Protein AF-A0A7Y2HC10-F1 (afdb_monomer_lite)

Structure (mmCIF, N/CA/C/O backbone):
data_AF-A0A7Y2HC10-F1
#
_entry.id   AF-A0A7Y2HC10-F1
#
loop_
_atom_site.group_PDB
_atom_site.id
_atom_site.type_symbol
_atom_site.label_atom_id
_atom_site.label_alt_id
_atom_site.label_comp_id
_atom_site.label_asym_id
_atom_site.label_entity_id
_atom_site.label_seq_id
_atom_site.pdbx_PDB_ins_code
_atom_site.Cartn_x
_atom_site.Cartn_y
_atom_site.Cartn_z
_atom_site.occupancy
_atom_site.B_iso_or_equiv
_atom_site.auth_seq_id
_atom_site.auth_comp_id
_atom_site.auth_asym_id
_atom_site.auth_atom_id
_atom_site.pdbx_PDB_model_num
ATOM 1 N N . MET A 1 1 ? -58.431 -20.632 49.603 1.00 45.12 1 MET A N 1
ATOM 2 C CA . MET A 1 1 ? -57.051 -20.308 50.029 1.00 45.12 1 MET A CA 1
ATOM 3 C C . MET A 1 1 ? -56.091 -21.180 49.221 1.00 45.12 1 MET A C 1
ATOM 5 O O . MET A 1 1 ? -55.902 -22.337 49.559 1.00 45.12 1 MET A O 1
ATOM 9 N N . MET A 1 2 ? -55.562 -20.683 48.100 1.00 40.59 2 MET A N 1
ATOM 10 C CA . MET A 1 2 ? -54.574 -21.402 47.281 1.00 40.59 2 MET A CA 1
ATOM 11 C C . MET A 1 2 ? -53.427 -20.446 46.970 1.00 40.59 2 MET A C 1
ATOM 13 O O . MET A 1 2 ? -53.559 -19.554 46.140 1.00 40.59 2 MET A O 1
ATOM 17 N N . LYS A 1 3 ? -52.312 -20.626 47.681 1.00 51.56 3 LYS A N 1
ATOM 18 C CA . LYS A 1 3 ? -51.017 -20.051 47.323 1.00 51.56 3 LYS A CA 1
ATOM 19 C C . LYS A 1 3 ? -50.482 -20.874 46.153 1.00 51.56 3 LYS A C 1
ATOM 21 O O . LYS A 1 3 ? -50.235 -22.065 46.325 1.00 51.56 3 LYS A O 1
ATOM 26 N N . ARG A 1 4 ? -50.315 -20.273 44.977 1.00 51.62 4 ARG A N 1
ATOM 27 C CA . ARG A 1 4 ? -49.462 -20.841 43.931 1.00 51.62 4 ARG A CA 1
ATOM 28 C C . ARG A 1 4 ? -48.384 -19.828 43.584 1.00 51.62 4 ARG A C 1
ATOM 30 O O . ARG A 1 4 ? -48.662 -18.693 43.220 1.00 51.62 4 ARG A O 1
ATOM 37 N N . LEU A 1 5 ? -47.171 -20.289 43.849 1.00 54.31 5 LEU A N 1
ATOM 38 C CA . LEU A 1 5 ? -45.875 -19.667 43.661 1.00 54.31 5 LEU A CA 1
ATOM 39 C C . LEU A 1 5 ? -45.760 -19.147 42.220 1.00 54.31 5 LEU A C 1
ATOM 41 O O . LEU A 1 5 ? -45.862 -19.933 41.280 1.00 54.31 5 LEU A O 1
ATOM 45 N N . ILE A 1 6 ? -45.572 -17.840 42.049 1.00 61.91 6 ILE A N 1
ATOM 46 C CA . ILE A 1 6 ? -45.212 -17.254 40.756 1.00 61.91 6 ILE A CA 1
ATOM 47 C C . ILE A 1 6 ? -43.700 -17.437 40.615 1.00 61.91 6 ILE A C 1
ATOM 49 O O . ILE A 1 6 ? -42.927 -16.871 41.386 1.00 61.91 6 ILE A O 1
ATOM 53 N N . LEU A 1 7 ? -43.298 -18.295 39.678 1.00 56.12 7 LEU A N 1
ATOM 54 C CA . LEU A 1 7 ? -41.905 -18.535 39.322 1.00 56.12 7 LEU A CA 1
ATOM 55 C C . LEU A 1 7 ? -41.387 -17.282 38.594 1.00 56.12 7 LEU A C 1
ATOM 57 O O . LEU A 1 7 ? -41.731 -17.044 37.438 1.00 56.12 7 LEU A O 1
ATOM 61 N N . LEU A 1 8 ? -40.608 -16.449 39.283 1.00 56.22 8 LEU A N 1
ATOM 62 C CA . LEU A 1 8 ? -39.877 -15.341 38.669 1.00 56.22 8 LEU A CA 1
ATOM 63 C C . LEU A 1 8 ? -38.721 -15.929 37.853 1.00 56.22 8 LEU A C 1
ATOM 65 O O . LEU A 1 8 ? -37.658 -16.229 38.391 1.00 56.22 8 LEU A O 1
ATOM 69 N N . PHE A 1 9 ? -38.945 -16.126 36.554 1.00 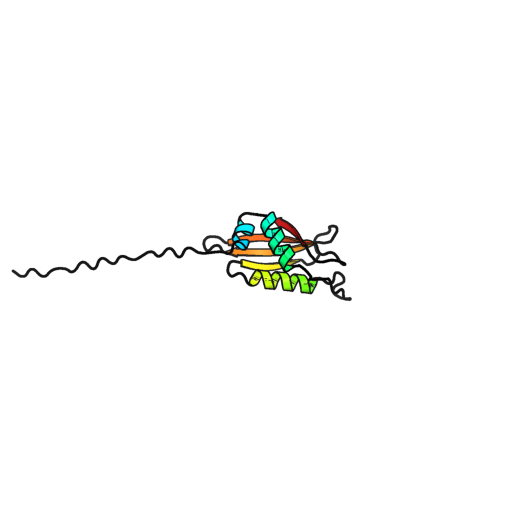56.53 9 PHE A N 1
ATOM 70 C CA . PHE A 1 9 ? -37.870 -16.362 35.596 1.00 56.53 9 PHE A CA 1
ATOM 71 C C . PHE A 1 9 ? -37.089 -15.049 35.464 1.00 56.53 9 PHE A C 1
ATOM 73 O O . PHE A 1 9 ? -37.512 -14.126 34.770 1.00 56.53 9 PHE A O 1
ATOM 80 N N . ALA A 1 10 ? -35.984 -14.928 36.198 1.00 60.34 10 ALA A N 1
ATOM 81 C CA . ALA A 1 10 ? -35.025 -13.854 35.994 1.00 60.34 10 ALA A CA 1
ATOM 82 C C . ALA A 1 10 ? -34.336 -14.101 34.645 1.00 60.34 10 ALA A C 1
ATOM 84 O O . ALA A 1 10 ? -33.400 -14.892 34.546 1.00 60.34 10 ALA A O 1
ATOM 85 N N . ILE A 1 11 ? -34.852 -13.469 33.591 1.00 59.56 11 ILE A N 1
ATOM 86 C CA . ILE A 1 11 ? -34.203 -13.423 32.283 1.00 59.56 11 ILE A CA 1
ATOM 87 C C . ILE A 1 11 ? -32.992 -12.500 32.442 1.00 59.56 11 ILE A C 1
ATOM 89 O O . ILE A 1 11 ? -33.090 -11.285 32.298 1.00 59.56 11 ILE A O 1
ATOM 93 N N . PHE A 1 12 ? -31.851 -13.081 32.805 1.00 58.34 12 PHE A N 1
ATOM 94 C CA . PHE A 1 12 ? -30.549 -12.440 32.671 1.00 58.34 12 PHE A CA 1
ATOM 95 C C . PHE A 1 12 ? -30.227 -12.430 31.171 1.00 58.34 12 PHE A C 1
ATOM 97 O O . PHE A 1 12 ? -29.624 -13.364 30.646 1.00 58.34 12 PHE A O 1
ATOM 104 N N . THR A 1 13 ? -30.710 -11.419 30.443 1.00 58.84 13 THR A N 1
ATOM 105 C CA . THR A 1 13 ? -30.198 -11.134 29.101 1.00 58.84 13 THR A CA 1
ATOM 106 C C . THR A 1 13 ? -28.760 -10.681 29.279 1.00 58.84 13 THR A C 1
ATOM 108 O O . THR A 1 13 ? -28.489 -9.545 29.669 1.00 58.84 13 THR A O 1
ATOM 111 N N . ILE A 1 14 ? -27.843 -11.614 29.066 1.00 58.28 14 ILE A N 1
ATOM 112 C CA . ILE A 1 14 ? -26.425 -11.343 28.922 1.00 58.28 14 ILE A CA 1
ATOM 113 C C . ILE A 1 14 ? -26.334 -10.453 27.680 1.00 58.28 14 ILE A C 1
ATOM 115 O O . ILE A 1 14 ? -26.452 -10.941 26.560 1.00 58.28 14 ILE A O 1
ATOM 119 N N . PHE A 1 15 ? -26.218 -9.139 27.869 1.00 58.09 15 PHE A N 1
ATOM 120 C CA . PHE A 1 15 ? -25.670 -8.271 26.835 1.00 58.09 15 PHE A CA 1
ATOM 121 C C . PHE A 1 15 ? -24.209 -8.697 26.691 1.00 58.09 15 PHE A C 1
ATOM 123 O O . PHE A 1 15 ? -23.325 -8.178 27.371 1.00 58.09 15 PHE A O 1
ATOM 130 N N . ALA A 1 16 ? -23.974 -9.736 25.894 1.00 59.28 16 ALA A N 1
ATOM 131 C CA . ALA A 1 16 ? -22.653 -10.025 25.385 1.00 59.28 16 ALA A CA 1
ATOM 132 C C . ALA A 1 16 ? -22.317 -8.850 24.468 1.00 59.28 16 ALA A C 1
ATOM 134 O O . ALA A 1 16 ? -22.811 -8.760 23.350 1.00 59.28 16 ALA A O 1
ATOM 135 N N . CYS A 1 17 ? -21.572 -7.886 25.002 1.00 62.31 17 CYS A N 1
ATOM 136 C CA . CYS A 1 17 ? -20.853 -6.942 24.172 1.00 62.31 17 CYS A CA 1
ATOM 137 C C . CYS A 1 17 ? -19.831 -7.796 23.414 1.00 62.31 17 CYS A C 1
ATOM 139 O O . CYS A 1 17 ? -18.846 -8.233 24.014 1.00 62.31 17 CYS A O 1
ATOM 141 N N . GLU A 1 18 ? -20.121 -8.156 22.162 1.00 65.38 18 GLU A N 1
ATOM 142 C CA . GLU A 1 18 ? -19.098 -8.703 21.277 1.00 65.38 18 GLU A CA 1
ATOM 143 C C . GLU A 1 18 ? -18.041 -7.616 21.149 1.00 65.38 18 GLU A C 1
ATOM 145 O O . GLU A 1 18 ? -18.275 -6.551 20.581 1.00 65.38 18 GLU A O 1
ATOM 150 N N . ARG A 1 19 ? -16.900 -7.836 21.803 1.00 64.50 19 ARG A N 1
ATOM 151 C CA . ARG A 1 19 ? -15.750 -6.966 21.632 1.00 64.50 19 ARG A CA 1
ATOM 152 C C . ARG A 1 19 ? -15.268 -7.208 20.212 1.00 64.50 19 ARG A C 1
ATOM 154 O O . ARG A 1 19 ? -14.695 -8.262 19.948 1.00 64.50 19 ARG A O 1
ATOM 161 N N . TYR A 1 20 ? -15.564 -6.266 19.329 1.00 76.19 20 TYR A N 1
ATOM 162 C CA . TYR A 1 20 ? -15.028 -6.269 17.983 1.00 76.19 20 TYR A CA 1
ATOM 163 C C . TYR A 1 20 ? -13.499 -6.228 18.091 1.00 76.19 20 TYR A C 1
ATOM 165 O O . TYR A 1 20 ? -12.946 -5.408 18.827 1.00 76.19 20 TYR A O 1
ATOM 173 N N . TYR A 1 21 ? -12.841 -7.214 17.491 1.00 85.75 21 TYR A N 1
ATOM 174 C CA . TYR A 1 21 ? -11.391 -7.350 17.505 1.00 85.75 21 TYR A CA 1
ATOM 175 C C . TYR A 1 21 ? -10.906 -7.060 16.094 1.00 85.75 21 TYR A C 1
ATOM 177 O O . TYR A 1 21 ? -11.231 -7.814 15.181 1.00 85.75 21 TYR A O 1
ATOM 185 N N . ILE A 1 22 ? -10.164 -5.968 15.939 1.00 94.06 22 ILE A N 1
ATOM 186 C CA . ILE A 1 22 ? -9.441 -5.648 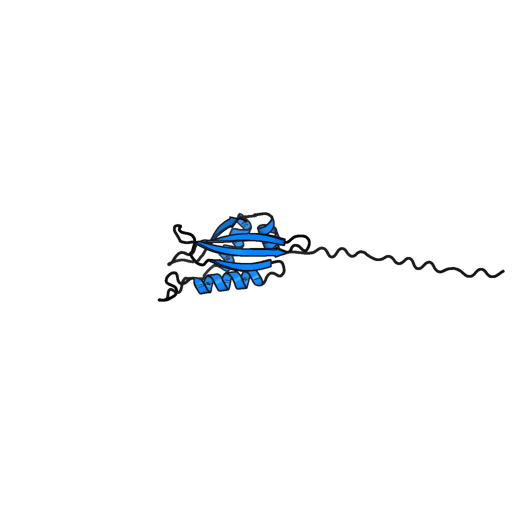14.710 1.00 94.06 22 ILE A CA 1
ATOM 187 C C . ILE A 1 22 ? -7.991 -6.106 14.824 1.00 94.06 22 ILE A C 1
ATOM 189 O O . ILE A 1 22 ? -7.487 -6.331 15.929 1.00 94.06 22 ILE A O 1
ATOM 193 N N . SER A 1 23 ? -7.334 -6.273 13.681 1.00 96.56 23 SER A N 1
ATOM 194 C CA . SER A 1 23 ? -5.918 -6.609 13.647 1.00 96.56 23 SER A CA 1
ATOM 195 C C . SER A 1 23 ? -5.053 -5.473 14.202 1.00 96.56 23 SER A C 1
ATOM 197 O O . SER A 1 23 ? -5.438 -4.300 14.189 1.00 96.56 23 SER A O 1
ATOM 199 N N . ASP A 1 24 ? -3.840 -5.822 14.634 1.00 97.94 24 ASP A N 1
ATOM 200 C CA . ASP A 1 24 ? -2.837 -4.841 15.063 1.00 97.94 24 ASP A CA 1
ATOM 201 C C . ASP A 1 24 ? -2.490 -3.852 13.930 1.00 97.94 24 ASP A C 1
ATOM 203 O O . ASP A 1 24 ? -2.160 -2.696 14.188 1.00 97.94 24 ASP A O 1
ATOM 207 N N . PHE A 1 25 ? -2.612 -4.278 12.668 1.00 98.19 25 PHE A N 1
ATOM 208 C CA . PHE A 1 25 ? -2.358 -3.422 11.515 1.00 98.19 25 PHE A CA 1
ATOM 209 C C . PHE A 1 25 ? -3.487 -2.403 11.278 1.00 98.19 25 PHE A C 1
ATOM 211 O O . PHE A 1 25 ? -3.194 -1.226 11.067 1.00 98.19 25 PHE A O 1
ATOM 218 N N . CYS A 1 26 ? -4.762 -2.790 11.408 1.00 97.94 26 CYS A N 1
ATOM 219 C CA . CYS A 1 26 ? -5.883 -1.839 11.396 1.00 97.94 26 CYS A CA 1
ATOM 220 C C . CYS A 1 26 ? -5.793 -0.823 12.545 1.00 97.94 26 CYS A C 1
ATOM 222 O O . CYS A 1 26 ? -5.979 0.372 12.316 1.00 97.94 26 CYS A O 1
ATOM 224 N N 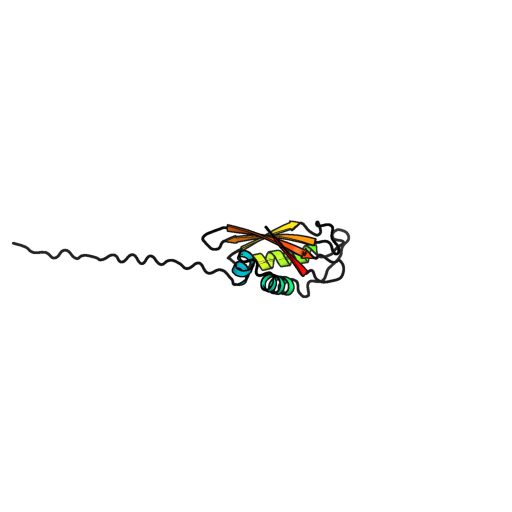. GLU A 1 27 ? -5.450 -1.265 13.762 1.00 97.44 27 GLU A N 1
ATOM 225 C CA . GLU A 1 27 ? -5.178 -0.362 14.897 1.00 97.44 27 GLU A CA 1
ATOM 226 C C . GLU A 1 27 ? -4.063 0.635 14.554 1.00 97.44 27 GLU A C 1
ATOM 228 O O . GLU A 1 27 ? -4.211 1.840 14.769 1.00 97.44 27 GLU A O 1
ATOM 233 N N . ALA A 1 28 ? -2.957 0.153 13.976 1.00 98.31 28 ALA A N 1
ATOM 234 C CA . ALA A 1 28 ? -1.832 0.992 13.578 1.00 98.31 28 ALA A CA 1
ATOM 235 C C . ALA A 1 28 ? -2.218 2.029 12.511 1.00 98.31 28 ALA A C 1
ATOM 237 O O . ALA A 1 28 ? -1.776 3.176 12.594 1.00 98.31 28 ALA A O 1
ATOM 238 N N . LEU A 1 29 ? -3.065 1.669 11.543 1.00 98.38 29 LEU A N 1
ATOM 239 C CA . LEU A 1 29 ? -3.586 2.603 10.542 1.00 98.38 29 LEU A CA 1
ATOM 240 C C . LEU A 1 29 ? -4.489 3.673 11.176 1.00 98.38 29 LEU A C 1
ATOM 242 O O . LEU A 1 29 ? -4.311 4.861 10.898 1.00 98.38 29 LEU A O 1
ATOM 246 N N . ILE A 1 30 ? -5.415 3.284 12.062 1.00 97.50 30 ILE A N 1
ATOM 247 C CA . ILE A 1 30 ? -6.318 4.209 12.774 1.00 97.50 30 ILE A CA 1
ATOM 248 C C . ILE A 1 30 ? -5.521 5.204 13.625 1.00 97.50 30 ILE A C 1
ATOM 250 O O . ILE A 1 30 ? -5.815 6.403 13.633 1.00 97.50 30 ILE A O 1
ATOM 254 N N . HIS A 1 31 ? -4.504 4.715 14.335 1.00 97.50 31 HIS A N 1
ATOM 255 C CA . HIS A 1 31 ? -3.692 5.503 15.260 1.00 97.50 31 HIS A CA 1
ATOM 256 C C . HIS A 1 31 ? -2.447 6.136 14.635 1.00 97.50 31 HIS A C 1
ATOM 258 O O . HIS A 1 31 ? -1.675 6.776 15.351 1.00 97.50 31 HIS A O 1
ATOM 264 N N . GLU A 1 32 ? -2.278 6.004 13.319 1.00 97.81 32 GLU A N 1
ATOM 265 C CA . GLU A 1 32 ? -1.145 6.544 12.566 1.00 97.81 32 GLU A CA 1
ATOM 266 C C . GLU A 1 32 ? 0.213 6.116 13.156 1.00 97.81 32 GLU A C 1
ATOM 268 O O . GLU A 1 32 ? 1.159 6.906 13.230 1.00 97.81 32 GLU A O 1
ATOM 273 N N . ASP A 1 33 ? 0.341 4.850 13.572 1.00 98.44 33 ASP A N 1
ATOM 274 C CA . ASP A 1 33 ? 1.638 4.265 13.924 1.00 98.44 33 ASP A CA 1
ATOM 275 C C . ASP A 1 33 ? 2.446 4.007 12.646 1.00 98.44 33 ASP A C 1
ATOM 277 O O . ASP A 1 33 ? 2.558 2.893 12.132 1.00 98.44 33 ASP A O 1
ATOM 281 N N . VAL A 1 34 ? 3.021 5.087 12.118 1.00 98.25 34 VAL A N 1
ATOM 282 C CA . VAL A 1 34 ? 3.777 5.106 10.862 1.00 98.25 34 VAL A CA 1
ATOM 283 C C . VAL A 1 34 ? 4.922 4.090 10.861 1.00 98.25 34 VAL A C 1
ATOM 285 O O . VAL A 1 34 ? 5.266 3.565 9.805 1.00 98.25 34 VAL A O 1
ATOM 288 N N . SER A 1 35 ? 5.532 3.798 12.016 1.00 98.44 35 SER A N 1
ATOM 289 C CA . SER A 1 35 ? 6.627 2.825 12.077 1.00 98.44 35 SER A CA 1
ATOM 290 C C . SER A 1 35 ? 6.121 1.404 11.864 1.00 98.44 35 SER A C 1
ATOM 292 O O . SER A 1 35 ? 6.765 0.643 11.142 1.00 98.44 35 SER A O 1
ATOM 294 N N . TYR A 1 36 ? 5.001 1.048 12.496 1.00 98.62 36 TYR A N 1
ATOM 295 C CA . TYR A 1 36 ? 4.379 -0.260 12.320 1.00 98.62 36 TYR A CA 1
ATOM 296 C C . TYR A 1 36 ? 3.807 -0.403 10.907 1.00 98.62 36 TYR A C 1
ATOM 298 O O . TYR A 1 36 ? 4.102 -1.376 10.219 1.00 98.62 36 TYR A O 1
ATOM 306 N N . VAL A 1 37 ? 3.084 0.615 10.426 1.00 98.75 37 VAL A N 1
ATOM 307 C CA . VAL A 1 37 ? 2.510 0.626 9.072 1.00 98.75 37 VAL A CA 1
ATOM 308 C C . VAL A 1 37 ? 3.596 0.473 8.012 1.00 98.75 37 VAL A C 1
ATOM 310 O O . VAL A 1 37 ? 3.471 -0.375 7.134 1.00 98.75 37 VAL A O 1
ATOM 313 N N . ARG A 1 38 ? 4.696 1.231 8.119 1.00 98.75 38 ARG A N 1
ATOM 314 C CA . ARG A 1 38 ? 5.854 1.078 7.229 1.00 98.75 38 ARG A CA 1
ATOM 315 C C . ARG A 1 38 ? 6.363 -0.357 7.221 1.00 98.75 38 ARG A C 1
ATOM 317 O O . ARG A 1 38 ? 6.615 -0.891 6.151 1.00 98.75 38 ARG A O 1
ATOM 324 N N . HIS A 1 39 ? 6.548 -0.948 8.400 1.00 98.62 39 HIS A N 1
ATOM 325 C CA . HIS A 1 39 ? 7.091 -2.295 8.513 1.00 98.62 39 HIS A CA 1
ATOM 326 C C . HIS A 1 39 ? 6.222 -3.325 7.786 1.00 98.62 39 HIS A C 1
ATOM 328 O O . HIS A 1 39 ? 6.750 -4.093 6.986 1.00 98.62 39 HIS A O 1
ATOM 334 N N . GLU A 1 40 ? 4.911 -3.305 8.024 1.00 98.69 40 GLU A N 1
ATOM 335 C CA . GLU A 1 40 ? 3.978 -4.245 7.398 1.00 98.69 40 GLU A CA 1
ATOM 336 C C . GLU A 1 40 ? 3.853 -4.011 5.888 1.00 98.69 40 GLU A C 1
ATOM 338 O O . GLU A 1 40 ? 3.946 -4.958 5.109 1.00 98.69 40 GLU A O 1
ATOM 343 N N . VAL A 1 41 ? 3.722 -2.754 5.450 1.00 98.81 41 VAL A N 1
ATOM 344 C CA . VAL A 1 41 ? 3.626 -2.417 4.021 1.00 98.81 41 VAL A CA 1
ATOM 345 C C . VAL A 1 41 ? 4.901 -2.808 3.273 1.00 98.81 41 VAL A C 1
ATOM 347 O O . VAL A 1 41 ? 4.817 -3.488 2.252 1.00 98.81 41 VAL A O 1
ATOM 350 N N . ASP A 1 42 ? 6.078 -2.440 3.786 1.00 98.75 42 ASP A N 1
ATOM 351 C CA . ASP A 1 42 ? 7.358 -2.793 3.160 1.00 98.75 42 ASP A CA 1
ATOM 352 C C . ASP A 1 42 ? 7.554 -4.322 3.131 1.00 98.75 42 ASP A C 1
ATOM 354 O O . ASP A 1 42 ? 8.122 -4.851 2.180 1.00 98.75 42 ASP A O 1
ATOM 358 N N . ASN A 1 43 ? 7.045 -5.055 4.130 1.00 98.62 43 ASN A N 1
ATOM 359 C CA . ASN A 1 43 ? 7.092 -6.518 4.159 1.00 98.62 43 ASN A CA 1
ATOM 360 C C . ASN A 1 43 ? 6.166 -7.169 3.115 1.00 98.62 43 ASN A C 1
ATOM 362 O O . ASN A 1 43 ? 6.553 -8.161 2.502 1.00 98.62 43 ASN A O 1
ATOM 366 N N . ILE A 1 44 ? 4.971 -6.618 2.870 1.00 98.56 44 ILE A N 1
ATOM 367 C CA . ILE A 1 44 ? 4.080 -7.095 1.794 1.00 98.56 44 ILE A CA 1
ATOM 368 C C . ILE A 1 44 ? 4.707 -6.839 0.416 1.00 98.56 44 ILE A C 1
ATOM 370 O O . ILE A 1 44 ? 4.573 -7.657 -0.494 1.00 98.56 44 ILE A O 1
ATOM 374 N N . LEU A 1 45 ? 5.386 -5.702 0.259 1.00 98.62 45 LEU A N 1
ATOM 375 C CA . LEU A 1 45 ? 6.006 -5.279 -0.999 1.00 98.62 45 LEU A CA 1
ATOM 376 C C . LEU A 1 45 ? 7.378 -5.913 -1.265 1.00 98.62 45 LEU A C 1
ATOM 378 O O . LEU A 1 45 ? 7.917 -5.776 -2.367 1.00 98.62 45 LEU A O 1
ATOM 382 N N . TYR A 1 46 ? 7.929 -6.613 -0.278 1.00 98.19 46 TYR A N 1
ATOM 383 C CA . TYR A 1 46 ? 9.239 -7.240 -0.351 1.00 98.19 46 TYR A CA 1
ATOM 384 C C . TYR A 1 46 ? 9.335 -8.258 -1.499 1.00 98.19 46 TYR A C 1
ATOM 386 O O . TYR A 1 46 ? 8.402 -9.020 -1.756 1.00 98.19 46 TYR A O 1
ATOM 394 N N . ASP A 1 47 ? 10.472 -8.274 -2.203 1.00 96.81 47 ASP A N 1
ATOM 395 C CA . ASP A 1 47 ? 10.749 -9.094 -3.391 1.00 96.81 47 ASP A CA 1
ATOM 396 C C . ASP A 1 47 ? 9.784 -8.874 -4.589 1.00 96.81 47 ASP A C 1
ATOM 398 O O . ASP A 1 47 ? 9.901 -9.550 -5.621 1.00 96.81 47 ASP A O 1
ATOM 402 N N . LEU A 1 48 ? 8.863 -7.898 -4.530 1.00 98.00 48 LEU A N 1
ATOM 403 C CA . LEU A 1 48 ? 7.995 -7.521 -5.653 1.00 98.00 48 LEU A CA 1
ATOM 404 C C . LEU A 1 48 ? 8.707 -6.533 -6.590 1.00 98.00 48 LEU A C 1
ATOM 406 O O . LEU A 1 48 ? 8.455 -5.323 -6.597 1.00 98.00 48 LEU A O 1
ATOM 410 N N . LEU A 1 49 ? 9.586 -7.074 -7.434 1.00 98.38 49 LEU A N 1
ATOM 411 C CA . LEU A 1 49 ? 10.347 -6.315 -8.432 1.00 98.38 49 LEU A CA 1
ATOM 412 C C . LEU A 1 49 ? 9.498 -5.878 -9.643 1.00 98.38 49 LEU A C 1
ATOM 414 O O . LEU A 1 49 ? 8.543 -6.574 -10.009 1.00 98.38 49 LEU A O 1
ATOM 418 N N . PRO A 1 50 ? 9.849 -4.757 -10.303 1.00 98.25 50 PRO A N 1
ATOM 419 C CA . PRO A 1 50 ? 9.117 -4.268 -11.463 1.00 98.25 50 PRO A CA 1
ATOM 420 C C . PRO A 1 50 ? 9.316 -5.165 -12.691 1.00 98.25 50 PRO A C 1
ATOM 422 O O . PRO A 1 50 ? 10.411 -5.659 -12.969 1.00 98.25 50 PRO A O 1
ATOM 425 N N . GLN A 1 51 ? 8.254 -5.329 -13.477 1.00 98.00 51 GLN A N 1
ATOM 426 C CA . GLN A 1 51 ? 8.248 -6.010 -14.772 1.00 98.00 51 GLN A CA 1
ATOM 427 C C . GLN A 1 51 ? 7.756 -5.057 -15.862 1.00 98.00 51 GLN A C 1
ATOM 429 O O . GLN A 1 51 ? 6.618 -5.139 -16.323 1.00 98.00 51 GLN A O 1
ATOM 434 N N . ALA A 1 52 ? 8.624 -4.125 -16.258 1.00 97.38 52 ALA A N 1
ATOM 435 C CA . ALA A 1 52 ? 8.272 -3.092 -17.223 1.00 97.38 52 ALA A CA 1
ATOM 436 C C . ALA A 1 52 ? 7.845 -3.684 -18.578 1.00 97.38 52 ALA A C 1
ATOM 438 O O . ALA A 1 52 ? 8.488 -4.576 -19.141 1.00 97.38 52 ALA A O 1
ATOM 439 N N . THR A 1 53 ? 6.769 -3.135 -19.128 1.00 97.44 53 THR A N 1
ATOM 440 C CA . THR A 1 53 ? 6.248 -3.444 -20.460 1.00 97.44 53 THR A CA 1
ATOM 441 C C . THR A 1 53 ? 6.047 -2.154 -21.255 1.00 97.44 53 THR A C 1
ATOM 443 O O . THR A 1 53 ? 6.296 -1.056 -20.766 1.00 97.44 53 THR A O 1
ATOM 446 N N . HIS A 1 54 ? 5.601 -2.270 -22.507 1.00 96.56 54 HIS A N 1
ATOM 447 C CA . HIS A 1 54 ? 5.245 -1.093 -23.300 1.00 96.56 54 HIS A CA 1
ATOM 448 C C . HIS A 1 54 ? 4.083 -0.296 -22.676 1.00 96.56 54 HIS A C 1
ATOM 450 O O . HIS A 1 54 ? 4.092 0.931 -22.733 1.00 96.56 54 HIS A O 1
ATOM 456 N N . ASP A 1 55 ? 3.109 -0.991 -22.081 1.00 96.88 55 ASP A N 1
ATOM 457 C CA . ASP A 1 55 ? 1.888 -0.378 -21.543 1.00 96.88 55 ASP A CA 1
ATOM 458 C C . ASP A 1 55 ? 2.013 -0.020 -20.051 1.00 96.88 55 ASP A C 1
ATOM 460 O O . ASP A 1 55 ? 1.269 0.822 -19.557 1.00 96.88 55 ASP A O 1
ATOM 464 N N . ASP A 1 56 ? 2.992 -0.611 -19.356 1.00 97.25 56 ASP A N 1
ATOM 465 C CA . ASP A 1 56 ? 3.394 -0.269 -17.989 1.00 97.25 56 ASP A CA 1
ATOM 466 C C . ASP A 1 56 ? 4.920 -0.056 -17.922 1.00 97.25 56 ASP A C 1
ATOM 468 O O . ASP A 1 56 ? 5.664 -0.995 -17.622 1.00 97.25 56 ASP A O 1
ATOM 472 N N . PRO A 1 57 ? 5.415 1.159 -18.221 1.00 95.56 57 PRO A N 1
ATOM 473 C CA . PRO A 1 57 ? 6.850 1.447 -18.224 1.00 95.56 57 PRO A CA 1
ATOM 474 C C . PRO A 1 57 ? 7.514 1.390 -16.844 1.00 95.56 57 PRO A C 1
ATOM 476 O O . PRO A 1 57 ? 8.731 1.238 -16.771 1.00 95.56 57 PRO A O 1
ATOM 479 N N . LEU A 1 58 ? 6.739 1.545 -15.767 1.00 96.81 58 LEU A N 1
ATOM 480 C CA . LEU A 1 58 ? 7.226 1.441 -14.392 1.00 96.81 58 LEU A CA 1
ATOM 481 C C . LEU A 1 58 ? 7.281 -0.027 -13.943 1.00 96.81 58 LEU A C 1
ATOM 483 O O . LEU A 1 58 ? 8.147 -0.390 -13.157 1.00 96.81 58 LEU A O 1
ATOM 487 N N . GLY A 1 59 ? 6.401 -0.881 -14.471 1.00 98.25 59 GLY A N 1
ATOM 488 C CA . GLY A 1 59 ? 6.414 -2.329 -14.257 1.00 98.25 59 GLY A CA 1
ATOM 489 C C . GLY A 1 59 ? 5.824 -2.784 -12.926 1.00 98.25 59 GLY A C 1
ATOM 490 O O . GLY A 1 59 ? 6.021 -3.930 -12.529 1.00 98.25 59 GLY A O 1
ATOM 491 N N . HIS A 1 60 ? 5.128 -1.903 -12.221 1.00 98.50 60 HIS A N 1
ATOM 492 C CA . HIS A 1 60 ? 4.620 -2.137 -10.871 1.00 98.50 60 HIS A CA 1
ATOM 493 C C . HIS A 1 60 ? 3.102 -2.234 -10.786 1.00 98.50 60 HIS A C 1
ATOM 495 O O . HIS A 1 60 ? 2.593 -2.476 -9.694 1.00 98.50 60 HIS A O 1
ATOM 501 N N . TYR A 1 61 ? 2.365 -2.092 -11.889 1.00 98.44 61 TYR A N 1
ATOM 502 C CA . TYR A 1 61 ? 0.905 -2.115 -11.834 1.00 98.44 61 TYR A CA 1
ATOM 503 C C . TYR A 1 61 ? 0.385 -3.408 -11.185 1.00 98.44 61 TYR A C 1
ATOM 505 O O . TYR A 1 61 ? -0.445 -3.370 -10.278 1.00 98.44 61 TYR A O 1
ATOM 513 N N . TYR A 1 62 ? 0.958 -4.552 -11.569 1.00 98.44 62 TYR A N 1
ATOM 514 C CA . TYR A 1 62 ? 0.631 -5.839 -10.953 1.00 98.44 62 TYR A CA 1
ATOM 515 C C . TYR A 1 62 ? 1.086 -5.949 -9.494 1.00 98.44 62 TYR A C 1
ATOM 517 O O . TYR A 1 62 ? 0.376 -6.550 -8.694 1.00 98.44 62 TYR A O 1
ATOM 525 N N . ASN A 1 63 ? 2.220 -5.354 -9.120 1.00 98.75 63 ASN A N 1
ATOM 526 C CA . ASN A 1 63 ? 2.689 -5.381 -7.732 1.00 98.75 63 ASN A CA 1
ATOM 527 C C . ASN A 1 63 ? 1.757 -4.557 -6.833 1.00 98.75 63 ASN A C 1
ATOM 529 O O . ASN A 1 63 ? 1.485 -4.959 -5.707 1.00 98.75 63 ASN A O 1
ATOM 533 N N . LEU A 1 64 ? 1.217 -3.444 -7.342 1.00 98.75 64 LEU A N 1
ATOM 534 C CA . LEU A 1 64 ? 0.258 -2.615 -6.611 1.00 98.75 64 LEU A CA 1
ATOM 535 C C . LEU A 1 64 ? -1.087 -3.327 -6.445 1.00 98.75 64 LEU A C 1
ATOM 537 O O . LEU A 1 64 ? -1.707 -3.229 -5.391 1.00 98.75 64 LEU A O 1
ATOM 541 N N . MET A 1 65 ? -1.513 -4.092 -7.453 1.00 98.75 65 MET A N 1
ATOM 542 C CA . MET A 1 65 ? -2.674 -4.973 -7.320 1.00 98.75 65 MET A CA 1
ATOM 543 C C . MET A 1 65 ? -2.452 -6.060 -6.265 1.00 98.75 65 MET A C 1
ATOM 545 O O . MET A 1 65 ? -3.321 -6.251 -5.425 1.00 98.75 65 MET A O 1
ATOM 549 N N . ILE A 1 66 ? -1.294 -6.734 -6.276 1.00 98.75 66 ILE A N 1
ATOM 550 C CA . ILE A 1 66 ? -0.947 -7.741 -5.258 1.00 98.75 66 ILE A CA 1
ATOM 551 C C . ILE A 1 66 ? -0.994 -7.115 -3.865 1.00 98.75 66 ILE A C 1
ATOM 553 O O . ILE A 1 66 ? -1.613 -7.677 -2.972 1.00 98.75 66 ILE A O 1
ATOM 557 N N . PHE A 1 67 ? -0.400 -5.934 -3.691 1.00 98.81 67 PHE A N 1
ATOM 558 C CA . PHE A 1 67 ? -0.449 -5.199 -2.431 1.00 98.81 67 PHE A CA 1
ATOM 559 C C . PHE A 1 67 ? -1.886 -4.958 -1.954 1.00 98.81 67 PHE A C 1
ATOM 561 O O . PHE A 1 67 ? -2.218 -5.295 -0.822 1.00 98.81 67 PHE A O 1
ATOM 568 N N . VAL A 1 68 ? -2.761 -4.446 -2.823 1.00 98.81 68 VAL A N 1
ATOM 569 C CA . VAL A 1 68 ? -4.176 -4.217 -2.492 1.00 98.81 68 VAL A CA 1
ATOM 570 C C . VAL A 1 68 ? -4.916 -5.519 -2.176 1.00 98.81 68 VAL A C 1
ATOM 572 O O . VAL A 1 68 ? -5.711 -5.553 -1.238 1.00 98.81 68 VAL A O 1
ATOM 575 N N . ASP A 1 69 ? -4.651 -6.599 -2.908 1.00 98.75 69 ASP A N 1
ATOM 576 C CA . ASP A 1 69 ? -5.242 -7.913 -2.639 1.00 98.75 69 ASP A CA 1
ATOM 577 C C . ASP A 1 69 ? -4.787 -8.486 -1.286 1.00 98.75 69 ASP A C 1
ATOM 579 O O . ASP A 1 69 ? -5.577 -9.143 -0.609 1.00 98.75 69 ASP A O 1
ATOM 583 N N . GLU A 1 70 ? -3.538 -8.245 -0.877 1.00 98.69 70 GLU A N 1
ATOM 584 C CA . GLU A 1 70 ? -3.011 -8.648 0.433 1.00 98.69 70 GLU A CA 1
ATOM 585 C C . GLU A 1 70 ? -3.637 -7.840 1.577 1.00 98.69 70 GLU A C 1
ATOM 587 O O . GLU A 1 70 ? -4.055 -8.436 2.568 1.00 98.69 70 GLU A O 1
ATOM 592 N N . LEU A 1 71 ? -3.787 -6.518 1.425 1.00 98.56 71 LEU A N 1
ATOM 593 C CA . LEU A 1 71 ? -4.497 -5.675 2.401 1.00 98.56 71 LEU A CA 1
ATOM 594 C C . LEU A 1 71 ? -5.946 -6.143 2.604 1.00 98.56 71 LEU A C 1
ATOM 596 O O . LEU A 1 71 ? -6.415 -6.267 3.731 1.00 98.56 71 LEU A O 1
ATOM 600 N N . ASN A 1 72 ? -6.631 -6.482 1.510 1.00 98.62 72 ASN A N 1
ATOM 601 C CA . ASN A 1 72 ? -8.012 -6.973 1.513 1.00 98.62 72 ASN A CA 1
ATOM 602 C C . ASN A 1 72 ? -8.192 -8.376 2.128 1.00 98.62 72 ASN A C 1
ATOM 604 O O . ASN A 1 72 ? -9.311 -8.891 2.151 1.00 98.62 72 ASN A O 1
ATOM 608 N N . ARG A 1 73 ? -7.124 -9.035 2.599 1.00 97.94 73 ARG A N 1
ATOM 609 C CA . ARG A 1 73 ? -7.246 -10.281 3.377 1.00 97.94 73 ARG A CA 1
ATOM 610 C C . ARG A 1 73 ? -7.618 -10.043 4.832 1.00 97.94 73 ARG A C 1
ATOM 612 O O . ARG A 1 73 ? -7.980 -11.006 5.506 1.00 97.94 73 ARG A O 1
ATOM 619 N N . ASP A 1 74 ? -7.475 -8.816 5.316 1.00 97.06 74 ASP A N 1
ATOM 620 C CA . ASP A 1 74 ? -7.826 -8.457 6.678 1.00 97.06 74 ASP A CA 1
ATOM 621 C C . ASP A 1 74 ? -9.293 -8.023 6.757 1.00 97.06 74 ASP A C 1
ATOM 623 O O . ASP A 1 74 ? -9.708 -7.078 6.092 1.00 97.06 74 ASP A O 1
ATOM 627 N N . ASP A 1 75 ? -10.082 -8.710 7.585 1.00 95.88 75 ASP A N 1
ATOM 628 C CA . ASP A 1 75 ? -11.533 -8.514 7.671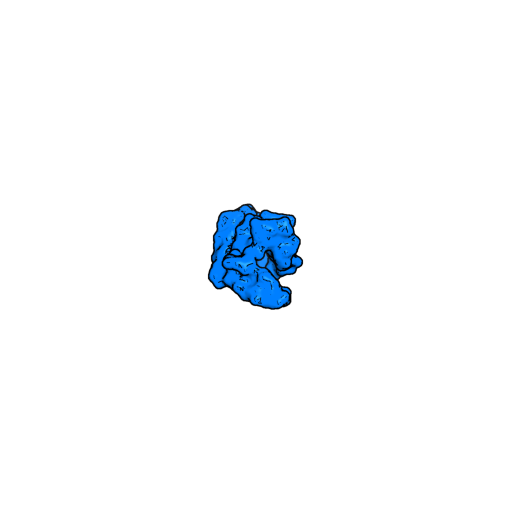 1.00 95.88 75 ASP A CA 1
ATOM 629 C C . ASP A 1 75 ? -11.924 -7.108 8.174 1.00 95.88 75 ASP A C 1
ATOM 631 O O . ASP A 1 75 ? -13.063 -6.683 7.975 1.00 95.88 75 ASP A O 1
ATOM 635 N N . CYS A 1 76 ? -11.010 -6.386 8.837 1.00 96.88 76 CYS A N 1
ATOM 636 C CA . CYS A 1 76 ? -11.270 -5.036 9.347 1.00 96.88 76 CYS A CA 1
ATOM 637 C C . CYS A 1 76 ? -11.074 -3.918 8.320 1.00 96.88 76 CYS A C 1
ATOM 639 O O . CYS A 1 76 ? -11.333 -2.761 8.660 1.00 96.88 76 CYS A O 1
ATOM 641 N N . MET A 1 77 ? -10.626 -4.212 7.094 1.00 97.56 77 MET A N 1
ATOM 642 C CA . MET A 1 77 ? -10.416 -3.172 6.091 1.00 97.56 77 MET A CA 1
ATOM 643 C C . MET A 1 77 ? -10.828 -3.571 4.675 1.00 97.56 77 MET A C 1
ATOM 645 O O . MET A 1 77 ? -10.884 -4.741 4.307 1.00 97.56 77 MET A O 1
ATOM 649 N N . TYR A 1 78 ? -11.057 -2.552 3.856 1.00 98.56 78 TYR A N 1
ATOM 650 C CA . TYR A 1 78 ? -11.149 -2.655 2.409 1.00 98.56 78 TYR A CA 1
ATOM 651 C C . TYR A 1 78 ? -10.159 -1.682 1.763 1.00 98.56 78 TYR A C 1
ATOM 653 O O . TYR A 1 78 ? -10.100 -0.511 2.131 1.00 98.56 78 TYR A O 1
ATOM 661 N N . ALA A 1 79 ? -9.382 -2.159 0.796 1.00 98.81 79 ALA A N 1
ATOM 662 C CA . ALA A 1 79 ? -8.347 -1.405 0.106 1.00 98.81 79 ALA A CA 1
ATOM 663 C C . ALA A 1 79 ? -8.664 -1.240 -1.385 1.00 98.81 79 ALA A C 1
ATOM 665 O O . ALA A 1 79 ? -9.127 -2.172 -2.051 1.00 98.81 79 ALA A O 1
ATOM 666 N N . SER A 1 80 ? -8.355 -0.069 -1.943 1.00 98.81 80 SER A N 1
ATOM 667 C CA . SER A 1 80 ? -8.497 0.207 -3.374 1.00 98.81 80 SER A CA 1
ATOM 668 C C . SER A 1 80 ? -7.423 1.158 -3.902 1.00 98.81 80 SER A C 1
ATOM 670 O O . SER A 1 80 ? -6.936 2.040 -3.200 1.00 98.81 80 SER A O 1
ATOM 672 N N . ILE A 1 81 ? -7.041 0.981 -5.168 1.00 98.75 81 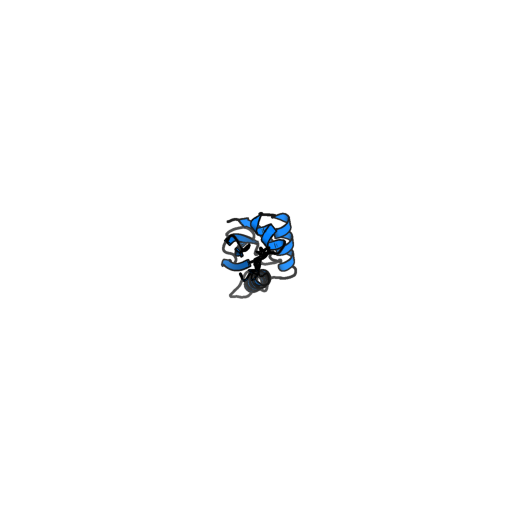ILE A N 1
ATOM 673 C CA . ILE A 1 81 ? -6.076 1.864 -5.832 1.00 98.75 81 ILE A CA 1
ATOM 674 C C . ILE A 1 81 ? -6.774 3.186 -6.163 1.00 98.75 81 ILE A C 1
ATOM 676 O O . ILE A 1 81 ? -7.713 3.199 -6.961 1.00 98.75 81 ILE A O 1
ATOM 680 N N . ILE A 1 82 ? -6.278 4.296 -5.614 1.00 98.56 82 ILE A N 1
ATOM 681 C CA . ILE A 1 82 ? -6.669 5.645 -6.048 1.00 98.56 82 ILE A CA 1
ATOM 682 C C . ILE A 1 82 ? -5.956 5.951 -7.361 1.00 98.56 82 ILE A C 1
ATOM 684 O O . ILE A 1 82 ? -6.579 6.338 -8.354 1.00 98.56 82 ILE A O 1
ATOM 688 N N . CYS A 1 83 ? -4.637 5.751 -7.380 1.00 97.81 83 CYS A N 1
ATOM 689 C CA . CYS A 1 83 ? -3.833 5.989 -8.562 1.00 97.81 83 CYS A CA 1
ATOM 690 C C . CYS A 1 83 ? -2.547 5.159 -8.589 1.00 97.81 83 CYS A C 1
ATOM 692 O O . CYS A 1 83 ? -2.028 4.737 -7.558 1.00 97.81 83 CYS A O 1
ATOM 694 N N . TYR A 1 84 ? -2.008 4.984 -9.795 1.00 98.44 84 TYR A N 1
ATOM 695 C CA . TYR A 1 84 ? -0.737 4.316 -10.044 1.00 98.44 84 TYR A CA 1
ATOM 696 C C . TYR A 1 84 ? 0.282 5.314 -10.609 1.00 98.44 84 TYR A C 1
ATOM 698 O O . TYR A 1 84 ? 0.075 5.847 -11.700 1.00 98.44 84 TYR A O 1
ATOM 706 N N . GLY A 1 85 ? 1.351 5.592 -9.857 1.00 97.69 85 GLY A N 1
ATOM 707 C CA . GLY A 1 85 ? 2.438 6.493 -10.256 1.00 97.69 85 GLY A CA 1
ATOM 708 C C . GLY A 1 85 ? 1.994 7.925 -10.579 1.00 97.69 85 GLY A C 1
ATOM 709 O O . GLY A 1 85 ? 2.614 8.570 -11.423 1.00 97.69 85 GLY A O 1
ATOM 710 N N . CYS A 1 86 ? 0.902 8.414 -9.980 1.00 96.88 86 CYS A N 1
ATOM 711 C CA . CYS A 1 86 ? 0.310 9.702 -10.349 1.00 96.88 86 CYS A CA 1
ATOM 712 C C . CYS A 1 86 ? 0.913 10.905 -9.616 1.00 96.88 86 CYS A C 1
ATOM 714 O O . CYS A 1 86 ? 0.738 12.041 -10.060 1.00 96.88 86 CYS A O 1
ATOM 716 N N . ILE A 1 87 ? 1.619 10.674 -8.508 1.00 97.62 87 ILE A N 1
ATOM 717 C CA . ILE A 1 87 ? 2.199 11.752 -7.713 1.00 97.62 87 ILE A CA 1
ATOM 718 C C . ILE A 1 87 ? 3.591 12.076 -8.250 1.00 97.62 87 ILE A C 1
ATOM 720 O O . ILE A 1 87 ? 4.534 11.286 -8.115 1.00 97.62 87 ILE A O 1
ATOM 724 N N . GLU A 1 88 ? 3.715 13.264 -8.846 1.00 95.38 88 GLU A N 1
ATOM 725 C CA . GLU A 1 88 ? 4.952 13.801 -9.421 1.00 95.38 88 GLU A CA 1
ATOM 726 C C . GLU A 1 88 ? 6.009 14.065 -8.334 1.00 95.38 88 GLU A C 1
ATOM 728 O O . GLU A 1 88 ? 6.158 15.163 -7.797 1.00 95.38 88 GLU A O 1
ATOM 733 N N . SER A 1 89 ? 6.762 13.023 -8.004 1.00 95.69 89 SER A N 1
ATOM 734 C CA . SER A 1 89 ? 7.871 13.033 -7.052 1.00 95.69 89 SER A CA 1
ATOM 735 C C . SER A 1 89 ? 9.022 12.168 -7.583 1.00 95.69 89 SER A C 1
ATOM 737 O O . SER A 1 89 ? 8.979 11.706 -8.726 1.00 95.69 89 SER A O 1
ATOM 739 N N . PHE A 1 90 ? 10.102 12.010 -6.811 1.00 93.56 90 PHE A N 1
ATOM 740 C CA . PHE A 1 90 ? 11.255 11.208 -7.227 1.00 93.56 90 PHE A CA 1
ATOM 741 C C . PHE A 1 90 ? 11.613 10.157 -6.158 1.00 93.56 90 PHE A C 1
ATOM 743 O O . PHE A 1 90 ? 12.241 10.530 -5.161 1.00 93.56 90 PHE A O 1
ATOM 750 N N . PRO A 1 91 ? 11.245 8.869 -6.343 1.00 96.75 91 PRO A N 1
ATOM 751 C CA . PRO A 1 91 ? 10.476 8.298 -7.466 1.00 96.75 91 PRO A CA 1
ATOM 752 C C . PRO A 1 91 ? 9.006 8.754 -7.474 1.00 96.75 91 PRO A C 1
ATOM 754 O O . PRO A 1 91 ? 8.556 9.360 -6.507 1.00 96.75 91 PRO A O 1
ATOM 757 N N . LEU A 1 92 ? 8.263 8.453 -8.548 1.00 98.12 92 LEU A N 1
ATOM 758 C CA . LEU A 1 92 ? 6.805 8.646 -8.582 1.00 98.12 92 LEU A CA 1
ATOM 759 C C . LEU A 1 92 ? 6.139 7.871 -7.440 1.00 98.12 92 LEU A C 1
ATOM 761 O O . LEU A 1 92 ? 6.669 6.846 -7.011 1.00 98.12 92 LEU A O 1
ATOM 765 N N . GLN A 1 93 ? 4.973 8.327 -6.980 1.00 98.69 93 GLN A N 1
ATOM 766 C CA . GLN A 1 93 ? 4.195 7.605 -5.968 1.00 98.69 93 GLN A CA 1
ATOM 767 C C . GLN A 1 93 ? 2.810 7.222 -6.488 1.00 98.69 93 GLN A C 1
ATOM 769 O O . GLN A 1 93 ? 2.212 7.913 -7.319 1.00 98.69 93 GLN A O 1
ATOM 774 N N . SER A 1 94 ? 2.346 6.081 -6.001 1.00 98.69 94 SER A N 1
ATOM 775 C CA . SER A 1 94 ? 0.989 5.566 -6.125 1.00 98.69 94 SER A CA 1
ATOM 776 C C . SER A 1 94 ? 0.247 5.803 -4.814 1.00 98.69 94 SER A C 1
ATOM 778 O O . SER A 1 94 ? 0.880 5.885 -3.764 1.00 98.69 94 SER A O 1
ATOM 780 N N . GLU A 1 95 ? -1.078 5.855 -4.874 1.00 98.75 95 GLU A N 1
ATOM 781 C CA . GLU A 1 95 ? -1.929 6.044 -3.698 1.00 98.75 95 GLU A CA 1
ATOM 782 C C . GLU A 1 95 ? -2.930 4.893 -3.582 1.00 98.75 95 GLU A C 1
ATOM 784 O O . GLU A 1 95 ? -3.593 4.517 -4.560 1.00 98.75 95 GLU A O 1
ATOM 789 N N . VAL A 1 96 ? -3.054 4.350 -2.372 1.00 98.94 96 VAL A N 1
ATOM 790 C CA . VAL A 1 96 ? -4.034 3.316 -2.018 1.00 98.94 96 VAL A CA 1
ATOM 791 C C . VAL A 1 96 ? -4.929 3.838 -0.902 1.00 98.94 96 VAL A C 1
ATOM 793 O O . VAL A 1 96 ? -4.439 4.190 0.167 1.00 98.94 96 VAL A O 1
ATOM 796 N N . LEU A 1 97 ? -6.238 3.864 -1.144 1.00 98.81 97 LEU A N 1
ATOM 797 C CA . LEU A 1 97 ? -7.249 4.124 -0.125 1.00 98.81 97 LEU A CA 1
ATOM 798 C C . LEU A 1 97 ? -7.450 2.854 0.699 1.00 98.81 97 LEU A C 1
ATOM 800 O O . LEU A 1 97 ? -7.642 1.783 0.122 1.00 98.81 97 LEU A O 1
ATOM 804 N N . VAL A 1 98 ? -7.477 2.989 2.018 1.00 98.75 98 VAL A N 1
ATOM 805 C CA . VAL A 1 98 ? -7.944 1.964 2.952 1.00 98.75 98 VAL A CA 1
ATOM 806 C C . VAL A 1 98 ? -9.109 2.512 3.775 1.00 98.75 98 VAL A C 1
ATOM 808 O O . VAL A 1 98 ? -9.001 3.554 4.421 1.00 98.75 98 VAL A O 1
ATOM 811 N N . GLU A 1 99 ? -10.229 1.803 3.736 1.00 98.62 99 GLU A N 1
ATOM 812 C CA . GLU A 1 99 ? -11.421 2.030 4.551 1.00 98.62 99 GLU A CA 1
ATOM 813 C C . GLU A 1 99 ? -11.414 0.998 5.685 1.00 98.62 99 GLU A C 1
ATOM 815 O O . GLU A 1 99 ? -11.421 -0.202 5.421 1.00 98.62 99 GLU A O 1
ATOM 820 N N . ILE A 1 100 ? -11.367 1.446 6.939 1.00 98.12 100 ILE A N 1
ATOM 821 C CA . ILE A 1 100 ? -11.183 0.594 8.122 1.00 98.12 100 ILE A CA 1
ATOM 822 C C . ILE A 1 100 ? -12.449 0.650 8.972 1.00 98.12 100 ILE A C 1
ATOM 824 O O . ILE A 1 100 ? -12.832 1.735 9.410 1.00 98.12 100 ILE A O 1
ATOM 828 N N . ASP A 1 101 ? -13.074 -0.499 9.227 1.00 95.88 101 ASP A N 1
ATOM 829 C CA . ASP A 1 101 ? -14.257 -0.637 10.083 1.00 95.88 101 ASP A CA 1
ATOM 830 C C . ASP A 1 101 ? -13.863 -1.316 11.401 1.00 95.88 101 ASP A C 1
ATOM 832 O O . ASP A 1 101 ? -13.553 -2.511 11.429 1.00 95.88 101 ASP A O 1
ATOM 836 N N . ASP A 1 102 ? -13.877 -0.552 12.499 1.00 93.00 102 ASP A N 1
ATOM 837 C CA . ASP A 1 102 ? -13.597 -1.032 13.863 1.00 93.00 102 ASP A CA 1
ATOM 838 C C . ASP A 1 102 ? -14.859 -1.503 14.620 1.00 93.00 102 ASP A C 1
ATOM 840 O O . ASP A 1 102 ? -14.845 -1.711 15.841 1.00 93.00 102 ASP A O 1
ATOM 844 N N . GLY A 1 103 ? -15.975 -1.659 13.904 1.00 91.12 103 GLY A N 1
ATOM 845 C CA . GLY A 1 103 ? -17.283 -2.016 14.438 1.00 91.12 103 GLY A CA 1
ATOM 846 C C . GLY A 1 103 ? -18.030 -0.842 15.079 1.00 91.12 103 GLY A C 1
ATOM 847 O O . GLY A 1 103 ? -19.181 -1.007 15.499 1.00 91.12 103 GLY A O 1
ATOM 848 N N . GLN A 1 104 ? -17.411 0.338 15.179 1.00 87.75 104 GLN A N 1
ATOM 849 C CA . GLN A 1 104 ? -18.024 1.567 15.689 1.00 87.75 104 GLN A CA 1
ATOM 850 C C . GLN A 1 104 ? -17.991 2.699 14.662 1.00 87.75 104 GLN A C 1
ATOM 852 O O . GLN A 1 104 ? -18.983 3.424 14.521 1.00 87.75 104 GLN A O 1
ATOM 857 N N . TYR A 1 105 ? -16.870 2.855 13.966 1.00 92.31 105 TYR A N 1
ATOM 858 C CA . TYR A 1 105 ? -16.590 3.923 13.022 1.00 92.31 105 TYR A CA 1
ATOM 859 C C . TYR A 1 105 ? -15.882 3.375 11.786 1.00 92.31 105 TYR A C 1
ATOM 861 O O . TYR A 1 105 ? -15.114 2.420 11.857 1.00 92.31 105 TYR A O 1
ATOM 869 N N . ILE A 1 106 ? -16.109 4.054 10.661 1.00 96.12 106 ILE A N 1
ATOM 870 C CA . ILE A 1 106 ? -15.322 3.862 9.447 1.00 96.12 106 ILE A CA 1
ATOM 871 C C . ILE A 1 106 ? -14.278 4.975 9.399 1.00 96.12 106 ILE A C 1
ATOM 873 O O . ILE A 1 106 ? -14.631 6.158 9.450 1.00 96.12 106 ILE A O 1
ATOM 877 N N . THR A 1 107 ? -13.005 4.595 9.334 1.00 97.25 107 THR A N 1
ATOM 878 C CA . THR A 1 107 ? -11.868 5.506 9.173 1.00 97.25 107 THR A CA 1
ATOM 879 C C . THR A 1 107 ? -11.252 5.297 7.800 1.00 97.25 107 THR A C 1
ATOM 881 O O . THR A 1 107 ? -10.942 4.171 7.429 1.00 97.25 107 THR A O 1
ATOM 884 N N . GLU A 1 108 ? -11.044 6.379 7.060 1.00 98.44 108 GLU A N 1
ATOM 885 C CA . GLU A 1 108 ? -10.349 6.351 5.774 1.00 98.44 108 GLU A CA 1
ATOM 886 C C . GLU A 1 108 ? -8.901 6.799 5.969 1.00 98.44 108 GLU A C 1
ATOM 888 O O . GLU A 1 108 ? -8.639 7.773 6.683 1.00 98.44 108 GLU A O 1
ATOM 893 N N . LYS A 1 109 ? -7.963 6.096 5.335 1.00 98.50 109 LYS A N 1
ATOM 894 C CA . LYS A 1 109 ? -6.575 6.536 5.185 1.00 98.50 109 LYS A CA 1
ATOM 895 C C . LYS A 1 109 ? -6.106 6.332 3.755 1.00 98.50 109 LYS A C 1
ATOM 897 O O . LYS A 1 109 ? -6.561 5.427 3.063 1.00 98.50 109 LYS A O 1
ATOM 902 N N . VAL A 1 110 ? -5.135 7.131 3.346 1.00 98.75 110 VAL A N 1
ATOM 903 C CA . VAL A 1 110 ? -4.421 6.977 2.084 1.00 98.75 110 VAL A CA 1
ATOM 904 C C . VAL A 1 110 ? -2.973 6.617 2.380 1.00 98.75 110 VAL A C 1
ATOM 906 O O . VAL A 1 110 ? -2.308 7.264 3.192 1.00 98.75 110 VAL A O 1
ATOM 909 N N . LEU A 1 111 ? -2.511 5.547 1.741 1.00 98.88 111 LEU A N 1
ATOM 910 C CA . LEU A 1 111 ? -1.138 5.071 1.779 1.00 98.88 111 LEU A CA 1
ATOM 911 C C . LEU A 1 111 ? -0.396 5.578 0.545 1.00 98.88 111 LEU A C 1
ATOM 913 O O . LEU A 1 111 ? -0.774 5.252 -0.583 1.00 98.88 111 LEU A O 1
ATOM 917 N N . ASP A 1 112 ? 0.695 6.299 0.778 1.00 98.75 112 ASP A N 1
ATOM 918 C CA . ASP A 1 112 ? 1.616 6.745 -0.261 1.00 98.75 112 ASP A CA 1
ATOM 919 C C . ASP A 1 112 ? 2.684 5.676 -0.497 1.00 98.75 112 ASP A C 1
ATOM 921 O O . ASP A 1 112 ? 3.462 5.339 0.406 1.00 98.75 112 ASP A O 1
ATOM 925 N N . ILE A 1 113 ? 2.756 5.159 -1.722 1.00 98.81 113 ILE A N 1
ATOM 926 C CA . ILE A 1 113 ? 3.654 4.067 -2.102 1.00 98.81 113 ILE A CA 1
ATOM 927 C C . ILE A 1 113 ? 4.620 4.547 -3.185 1.00 98.81 113 ILE A C 1
ATOM 929 O O . ILE A 1 113 ? 4.229 4.814 -4.323 1.00 98.81 113 ILE A O 1
ATOM 933 N N . ALA A 1 114 ? 5.911 4.618 -2.866 1.00 98.81 114 ALA A N 1
ATOM 934 C CA . ALA A 1 114 ? 6.950 4.882 -3.853 1.00 98.81 114 ALA A CA 1
ATOM 935 C C . ALA A 1 114 ? 6.946 3.796 -4.931 1.00 98.81 114 ALA A C 1
ATOM 937 O O . ALA A 1 114 ? 6.910 2.606 -4.636 1.00 98.81 114 ALA A O 1
ATOM 938 N N . THR A 1 115 ? 7.000 4.225 -6.189 1.00 98.38 115 THR A N 1
ATOM 939 C CA . THR A 1 115 ? 6.912 3.386 -7.390 1.00 98.38 115 THR A CA 1
ATOM 940 C C . THR A 1 115 ? 8.162 3.587 -8.265 1.00 98.38 115 THR A C 1
ATOM 942 O O .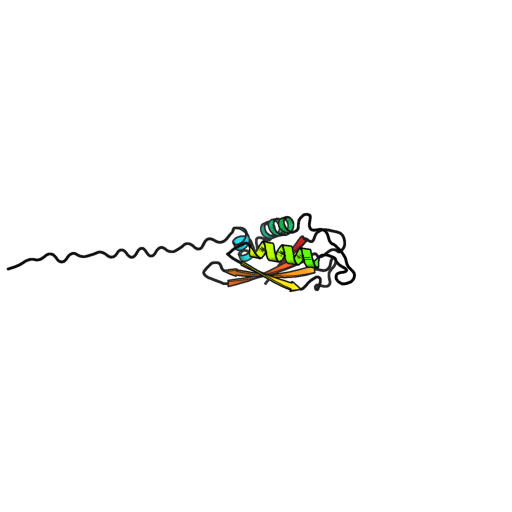 THR A 1 115 ? 8.084 4.182 -9.345 1.00 98.38 115 THR A O 1
ATOM 945 N N . PRO A 1 116 ? 9.354 3.191 -7.783 1.00 97.94 116 PRO A N 1
ATOM 946 C CA . PRO A 1 116 ? 10.597 3.305 -8.545 1.00 97.94 116 PRO A CA 1
ATOM 947 C C . PRO A 1 116 ? 10.585 2.369 -9.768 1.00 97.94 116 PRO A C 1
ATOM 949 O O . PRO A 1 116 ? 9.966 1.322 -9.725 1.00 97.94 116 PRO A O 1
ATOM 952 N N . PRO A 1 117 ? 11.261 2.697 -10.877 1.00 95.81 117 PRO A N 1
ATOM 953 C CA . PRO A 1 117 ? 11.266 1.838 -12.067 1.00 95.81 117 PRO A CA 1
ATOM 954 C C . PRO A 1 117 ? 12.217 0.629 -11.962 1.00 95.81 117 PRO A C 1
ATOM 956 O O . PRO A 1 117 ? 12.227 -0.221 -12.852 1.00 95.81 117 PRO A O 1
ATOM 959 N N . ASP A 1 118 ? 13.079 0.583 -10.943 1.00 96.69 118 ASP A N 1
ATOM 960 C CA . ASP A 1 118 ? 14.231 -0.323 -10.862 1.00 96.69 118 ASP A CA 1
ATOM 961 C C . ASP A 1 118 ? 14.427 -1.016 -9.502 1.00 96.69 118 ASP A C 1
ATOM 963 O O . ASP A 1 118 ? 15.385 -1.774 -9.337 1.00 96.69 118 ASP A O 1
ATOM 967 N N . SER A 1 119 ? 13.526 -0.815 -8.540 1.00 98.12 119 SER A N 1
ATOM 968 C CA . SER A 1 119 ? 13.554 -1.493 -7.239 1.00 98.12 119 SER A CA 1
ATOM 969 C C . SER A 1 119 ? 12.150 -1.862 -6.772 1.00 98.12 119 SER A C 1
ATOM 971 O O . SER A 1 119 ? 11.179 -1.602 -7.463 1.00 98.12 119 SER A O 1
ATOM 973 N N . GLU A 1 120 ? 12.032 -2.468 -5.596 1.00 98.56 120 GLU A N 1
ATOM 974 C CA . GLU A 1 120 ? 10.736 -2.709 -4.955 1.00 98.56 120 GLU A CA 1
ATOM 975 C C . GLU A 1 120 ? 9.998 -1.391 -4.684 1.00 98.56 120 GLU A C 1
ATOM 977 O O . GLU A 1 120 ? 10.620 -0.342 -4.470 1.00 98.56 120 GLU A O 1
ATOM 982 N N . MET A 1 121 ? 8.667 -1.465 -4.665 1.00 98.75 121 MET A N 1
ATOM 983 C CA . MET A 1 121 ? 7.844 -0.401 -4.101 1.00 98.75 121 MET A CA 1
ATOM 984 C C . MET A 1 121 ? 8.020 -0.356 -2.584 1.00 98.75 121 MET A C 1
ATOM 986 O O . MET A 1 121 ? 8.294 -1.377 -1.960 1.00 98.75 121 MET A O 1
ATOM 990 N N . TYR A 1 122 ? 7.839 0.814 -1.981 1.00 98.81 122 TYR A N 1
ATOM 991 C CA . TYR A 1 122 ? 7.976 0.965 -0.533 1.00 98.81 122 TYR A CA 1
ATOM 992 C C . TYR A 1 122 ? 7.082 2.074 0.008 1.00 98.81 122 TYR A C 1
ATOM 994 O O . TYR A 1 122 ? 6.717 3.018 -0.695 1.00 98.81 122 TYR A O 1
ATOM 1002 N N . PHE A 1 123 ? 6.755 1.977 1.288 1.00 98.81 123 PHE A N 1
ATOM 1003 C CA . PHE A 1 123 ? 5.937 2.943 1.993 1.00 98.81 123 PHE A CA 1
ATOM 1004 C C . PHE A 1 123 ? 6.635 4.305 2.098 1.00 98.81 123 PHE A C 1
ATOM 1006 O O . PHE A 1 123 ? 7.803 4.419 2.499 1.00 98.81 123 PHE A O 1
ATOM 1013 N N . VAL A 1 124 ? 5.905 5.375 1.805 1.00 98.56 124 VAL A N 1
ATOM 1014 C CA . VAL A 1 124 ? 6.370 6.758 1.957 1.00 98.56 124 VAL A CA 1
ATOM 1015 C C . VAL A 1 124 ? 5.646 7.439 3.107 1.00 98.56 124 VAL A C 1
ATOM 1017 O O . VAL A 1 124 ? 6.309 8.001 3.985 1.00 98.56 124 VAL A O 1
ATOM 1020 N N . GLY A 1 125 ? 4.319 7.357 3.120 1.00 98.25 125 GLY A N 1
ATOM 1021 C CA . GLY A 1 125 ? 3.474 8.195 3.956 1.00 98.25 125 GLY A CA 1
ATOM 1022 C C . GLY A 1 125 ? 2.069 7.642 4.156 1.00 98.25 125 GLY A C 1
ATOM 1023 O O . GLY A 1 125 ? 1.627 6.716 3.480 1.00 98.25 125 GLY A O 1
ATOM 1024 N N . LEU A 1 126 ? 1.404 8.216 5.153 1.00 98.12 126 LEU A N 1
ATOM 1025 C CA . LEU A 1 126 ? 0.027 7.941 5.535 1.00 98.12 126 LEU A CA 1
ATOM 1026 C C . LEU A 1 126 ? -0.661 9.293 5.736 1.00 98.12 126 LEU A C 1
ATOM 1028 O O . LEU A 1 126 ? -0.135 10.138 6.468 1.00 98.12 126 LEU A O 1
ATOM 1032 N N . HIS A 1 127 ? -1.820 9.494 5.118 1.00 97.81 127 HIS A N 1
ATOM 1033 C CA . HIS A 1 127 ? -2.644 10.685 5.323 1.00 97.81 127 HIS A CA 1
ATOM 1034 C C . HIS A 1 127 ? -4.146 10.362 5.270 1.00 97.81 127 HIS A C 1
ATOM 1036 O O . HIS A 1 127 ? -4.529 9.199 5.152 1.00 97.81 127 HIS A O 1
ATOM 1042 N N . ASN A 1 128 ? -4.985 11.391 5.423 1.00 93.75 128 ASN A N 1
ATOM 1043 C CA . ASN A 1 128 ? -6.443 11.316 5.261 1.00 93.75 128 ASN A CA 1
ATOM 1044 C C . ASN A 1 128 ? -6.860 11.905 3.915 1.00 93.75 128 ASN A C 1
ATOM 1046 O O . ASN A 1 128 ? -6.141 12.826 3.452 1.00 93.75 128 ASN A O 1
#

Sequence (128 aa):
MMKRLILLFAIFTIFACERYYISDFCEALIHEDVSYVRHEVDNILYDLLPQATHDDPLGHYYNLMIFVDELNRDDCMYASIICYGCIESFPLQSEVLVEIDDGQYITEKVLDIATPPDSEMYFVGLHN

pLDDT: mean 91.33, std 14.85, range [40.59, 98.94]

Radius of gyration: 23.19 Å; chains: 1; bounding box: 71×35×73 Å

Secondary structure (DSSP, 8-state):
-----------------------HHHHHHHTT-HHHHHHHHHHHHTT------SS-SSS-HHHHHHHHHHHTTSTTEEEEEEEEEEE-SSS-EEEEEEEEE-SS-EEEEEEEEE--SSS--EEEEEE-

Foldseek 3Di:
DDDDDDPPPPPPPPPPPPQQDFDPQLVCLVVVVVVVVQVVLCVQQPPVWADADPVRNLRCPVVVVSSQVVVCVGPQKHKDWPADQPAPDVQGWTKMWIWGHSVPDTDIKIWIWRRHSGGTIGTDDIDD